Protein AF-A0A7S1LE54-F1 (afdb_monomer)

Radius of gyration: 18.03 Å; Cα contacts (8 Å, |Δi|>4): 145; chains: 1; bounding box: 45×32×50 Å

Structure (mmCIF, N/CA/C/O backbone):
data_AF-A0A7S1LE54-F1
#
_entry.id   AF-A0A7S1LE54-F1
#
loop_
_atom_site.group_PDB
_atom_site.id
_atom_site.type_symbol
_atom_site.label_atom_id
_atom_site.label_alt_id
_atom_site.label_comp_id
_atom_site.label_asym_id
_atom_site.label_entity_id
_atom_site.label_seq_id
_atom_site.pdbx_PDB_ins_code
_atom_site.Cartn_x
_atom_site.Cartn_y
_atom_site.Cartn_z
_atom_site.occupancy
_atom_site.B_iso_or_equiv
_atom_site.auth_seq_id
_atom_site.auth_comp_id
_atom_site.auth_asym_id
_atom_site.auth_atom_id
_atom_site.pdbx_PDB_model_num
ATOM 1 N N . GLY A 1 1 ? -14.573 -11.508 1.508 1.00 76.50 1 GLY A N 1
ATOM 2 C CA . GLY A 1 1 ? -14.600 -11.768 0.053 1.00 76.50 1 GLY A CA 1
ATOM 3 C C . GLY A 1 1 ? -13.216 -12.213 -0.343 1.00 76.50 1 GLY A C 1
ATOM 4 O O . GLY A 1 1 ? -12.291 -11.769 0.327 1.00 76.50 1 GLY A O 1
ATOM 5 N N . MET A 1 2 ? -13.084 -13.073 -1.357 1.00 86.69 2 MET A N 1
ATOM 6 C CA . MET A 1 2 ? -11.791 -13.666 -1.729 1.00 86.69 2 MET A CA 1
ATOM 7 C C . MET A 1 2 ? -10.710 -12.597 -1.917 1.00 86.69 2 MET A C 1
ATOM 9 O O . MET A 1 2 ? -10.981 -11.525 -2.466 1.00 86.69 2 MET A O 1
ATOM 13 N N . CYS A 1 3 ? -9.507 -12.901 -1.443 1.00 93.94 3 CYS A N 1
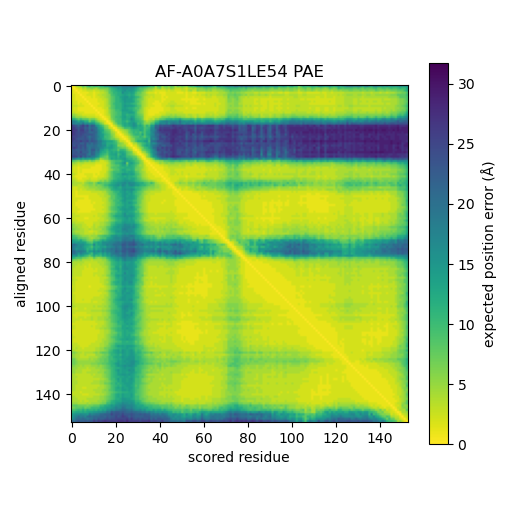ATOM 14 C CA . CYS A 1 3 ? -8.336 -12.043 -1.546 1.00 93.94 3 CYS A CA 1
ATOM 15 C C . CYS A 1 3 ? -7.115 -12.861 -1.974 1.00 93.94 3 CYS A C 1
ATOM 17 O O . CYS A 1 3 ? -7.066 -14.070 -1.775 1.00 93.94 3 CYS A O 1
ATOM 19 N N . HIS A 1 4 ? -6.123 -12.181 -2.533 1.00 95.94 4 HIS A N 1
ATOM 20 C CA . HIS A 1 4 ? -4.801 -12.718 -2.820 1.00 95.94 4 HIS A CA 1
ATOM 21 C C . HIS A 1 4 ? -4.028 -13.047 -1.543 1.00 95.94 4 HIS A C 1
ATOM 23 O O . HIS A 1 4 ? -3.194 -13.948 -1.524 1.00 95.94 4 HIS A O 1
ATOM 29 N N . GLY A 1 5 ? -4.241 -12.244 -0.498 1.00 92.31 5 GLY A N 1
ATOM 30 C CA . GLY A 1 5 ? -3.586 -12.404 0.790 1.00 92.31 5 GLY A CA 1
ATOM 31 C C . GLY A 1 5 ? -2.133 -11.941 0.814 1.00 92.31 5 GLY A C 1
ATOM 32 O O . GLY A 1 5 ? -1.573 -11.880 1.902 1.00 92.31 5 GLY A O 1
ATOM 33 N N . ASP A 1 6 ? -1.544 -11.526 -0.316 1.00 93.19 6 ASP A N 1
ATOM 34 C CA . ASP A 1 6 ? -0.239 -10.843 -0.410 1.00 93.19 6 ASP A CA 1
ATOM 35 C C . ASP A 1 6 ? -0.091 -9.949 -1.650 1.00 93.19 6 ASP A C 1
ATOM 37 O O . ASP A 1 6 ? 0.900 -10.007 -2.370 1.00 93.19 6 ASP A O 1
ATOM 41 N N . LEU A 1 7 ? -1.098 -9.117 -1.933 1.00 95.12 7 LEU A N 1
ATOM 42 C CA . LEU A 1 7 ? -1.095 -8.293 -3.144 1.00 95.12 7 LEU A CA 1
ATOM 43 C C . LEU A 1 7 ? -0.151 -7.077 -3.044 1.00 95.12 7 LEU A C 1
ATOM 45 O O . LEU A 1 7 ? -0.586 -5.961 -2.759 1.00 95.12 7 LEU A O 1
ATOM 49 N N . THR A 1 8 ? 1.135 -7.290 -3.301 1.00 94.12 8 THR A N 1
ATOM 50 C CA . THR A 1 8 ? 2.155 -6.251 -3.527 1.00 94.12 8 THR A CA 1
ATOM 51 C C . THR A 1 8 ? 2.479 -6.140 -5.019 1.00 94.12 8 THR A C 1
ATOM 53 O O . THR A 1 8 ? 2.190 -7.048 -5.797 1.00 94.12 8 THR A O 1
ATOM 56 N N . LEU A 1 9 ? 3.124 -5.051 -5.449 1.00 92.62 9 LEU A N 1
ATOM 57 C CA . LEU A 1 9 ? 3.546 -4.898 -6.848 1.00 92.62 9 LEU A CA 1
ATOM 58 C C . LEU A 1 9 ? 4.589 -5.939 -7.280 1.00 92.62 9 LEU A C 1
ATOM 60 O O . LEU A 1 9 ? 4.674 -6.238 -8.468 1.00 92.62 9 LEU A O 1
ATOM 64 N N . SER A 1 10 ? 5.352 -6.520 -6.347 1.00 90.94 10 SER A N 1
ATOM 65 C CA . SER A 1 10 ? 6.276 -7.622 -6.653 1.00 90.94 10 SER A CA 1
ATOM 66 C C . SER A 1 10 ? 5.559 -8.917 -7.046 1.00 90.94 10 SER A C 1
ATOM 68 O O . SER A 1 10 ? 6.147 -9.741 -7.740 1.00 90.94 10 SER A O 1
ATOM 70 N N . ASN A 1 11 ? 4.293 -9.068 -6.647 1.00 94.25 11 ASN A N 1
ATOM 71 C CA . ASN A 1 11 ? 3.458 -10.240 -6.919 1.00 94.25 11 ASN A CA 1
ATOM 72 C C . ASN A 1 11 ? 2.528 -10.025 -8.131 1.00 94.25 11 ASN A C 1
ATOM 74 O O . ASN A 1 11 ? 1.618 -10.814 -8.391 1.00 94.25 11 ASN A O 1
ATOM 78 N N . VAL A 1 12 ? 2.773 -8.958 -8.903 1.00 92.88 12 VAL A N 1
ATOM 79 C CA . VAL A 1 12 ? 2.041 -8.614 -10.124 1.00 92.88 12 VAL A CA 1
ATOM 80 C C . VAL A 1 12 ? 2.978 -8.690 -11.326 1.00 92.88 12 VAL A C 1
ATOM 82 O O . VAL A 1 12 ? 3.903 -7.894 -11.476 1.00 92.88 12 VAL A O 1
ATOM 85 N N . LEU A 1 13 ? 2.702 -9.619 -12.237 1.00 90.56 13 LEU A N 1
ATOM 86 C CA . LEU A 1 13 ? 3.406 -9.748 -13.507 1.00 90.56 13 LEU A CA 1
ATOM 87 C C . LEU A 1 13 ? 2.593 -9.120 -14.636 1.00 90.56 13 LEU A C 1
ATOM 89 O O . LEU A 1 13 ? 1.387 -9.334 -14.761 1.00 90.56 13 LEU A O 1
ATOM 93 N N . ILE A 1 14 ? 3.279 -8.383 -15.506 1.00 88.06 14 ILE A N 1
ATOM 94 C CA . ILE A 1 14 ? 2.689 -7.823 -16.718 1.00 88.06 14 ILE A CA 1
ATOM 95 C C . ILE A 1 14 ? 3.159 -8.636 -17.919 1.00 88.06 14 ILE A C 1
ATOM 97 O O . ILE A 1 14 ? 4.316 -8.549 -18.329 1.00 88.06 14 ILE A O 1
ATOM 101 N N . GLN A 1 15 ? 2.248 -9.395 -18.521 1.00 82.56 15 GLN A N 1
ATOM 102 C CA . GLN A 1 15 ? 2.500 -10.103 -19.767 1.00 82.56 15 GLN A CA 1
ATOM 103 C C . GLN A 1 15 ? 1.949 -9.287 -20.934 1.00 82.56 15 GLN A C 1
ATOM 105 O O . GLN A 1 15 ? 0.738 -9.176 -21.111 1.00 82.56 15 GLN A O 1
ATOM 110 N N . ARG A 1 16 ? 2.833 -8.747 -21.772 1.00 73.88 16 ARG A N 1
ATOM 111 C CA . ARG A 1 16 ? 2.417 -8.120 -23.030 1.00 73.88 16 ARG A CA 1
ATOM 112 C C . ARG A 1 16 ? 2.129 -9.198 -24.072 1.00 73.88 16 ARG A C 1
ATOM 114 O O . ARG A 1 16 ? 2.892 -10.157 -24.197 1.00 73.88 16 ARG A O 1
ATOM 121 N N . GLY A 1 17 ? 1.008 -9.070 -24.777 1.00 65.81 17 GLY A N 1
ATOM 122 C CA . GLY A 1 17 ? 0.717 -9.918 -25.931 1.00 65.81 17 GLY A CA 1
ATOM 123 C C . GLY A 1 17 ? 1.721 -9.649 -27.060 1.00 65.81 17 GLY A C 1
ATOM 124 O O . GLY A 1 17 ? 2.305 -8.563 -27.106 1.00 65.81 17 GLY A O 1
ATOM 125 N N . PRO A 1 18 ? 1.949 -10.602 -27.982 1.00 60.41 18 PRO A N 1
ATOM 126 C CA . PRO A 1 18 ? 2.661 -10.280 -29.208 1.00 60.41 18 PRO A CA 1
ATOM 127 C C . PRO A 1 18 ? 1.882 -9.181 -29.934 1.00 60.41 18 PRO A C 1
ATOM 129 O O . PRO A 1 18 ? 0.671 -9.310 -30.127 1.00 60.41 18 PRO A O 1
ATOM 132 N N . SER A 1 19 ? 2.568 -8.102 -30.316 1.00 53.41 19 SER A N 1
ATOM 133 C CA . SER A 1 19 ? 2.010 -7.029 -31.138 1.00 53.41 19 SER A CA 1
ATOM 134 C C . SER A 1 19 ? 1.436 -7.640 -32.425 1.00 53.41 19 SER A C 1
ATOM 136 O O . SER A 1 19 ? 2.180 -7.923 -33.359 1.00 53.41 19 SER A O 1
ATOM 138 N N . GLY A 1 20 ? 0.127 -7.915 -32.449 1.00 52.72 20 GLY A N 1
ATOM 139 C CA . GLY A 1 20 ? -0.580 -8.490 -33.599 1.00 52.72 20 GLY A CA 1
ATOM 140 C C . GLY A 1 20 ? -0.996 -9.969 -33.527 1.00 52.72 20 GLY A C 1
ATOM 141 O O . GLY A 1 20 ? -1.383 -10.503 -34.562 1.00 52.72 20 GLY A O 1
ATOM 142 N N . GLY A 1 21 ? -0.969 -10.653 -32.373 1.00 53.84 21 GLY A N 1
ATOM 143 C CA . GLY A 1 21 ? -1.368 -12.071 -32.306 1.00 53.84 21 GLY A CA 1
ATOM 144 C C . GLY A 1 21 ? -2.207 -12.454 -31.089 1.00 53.84 21 GLY A C 1
ATOM 145 O O . GLY A 1 21 ? -1.823 -12.187 -29.952 1.00 53.84 21 GLY A O 1
ATOM 146 N N . ARG A 1 22 ? -3.332 -13.149 -31.318 1.00 53.09 22 ARG A N 1
ATOM 147 C CA . ARG A 1 22 ? -4.117 -13.792 -30.252 1.00 53.09 22 ARG A CA 1
ATOM 148 C C . ARG A 1 22 ? -3.262 -14.899 -29.608 1.00 53.09 22 ARG A C 1
ATOM 150 O O . ARG A 1 22 ? -2.797 -15.782 -30.329 1.00 53.09 22 ARG A O 1
ATOM 157 N N . PRO A 1 23 ? -3.040 -14.889 -28.285 1.00 51.22 23 PRO A N 1
ATOM 158 C CA . PRO A 1 23 ? -2.309 -15.962 -27.622 1.00 51.22 23 PRO A CA 1
ATOM 159 C C . PRO A 1 23 ? -3.099 -17.285 -27.708 1.00 51.22 23 PRO A C 1
ATOM 161 O O . PRO A 1 23 ? -4.325 -17.264 -27.566 1.00 51.22 23 PRO A O 1
ATOM 164 N N . PRO A 1 24 ? -2.437 -18.435 -27.935 1.00 50.72 24 PRO A N 1
ATOM 165 C CA . PRO A 1 24 ? -3.116 -19.727 -28.008 1.00 50.72 24 PRO A CA 1
ATOM 166 C C . PRO A 1 24 ? -3.745 -20.092 -26.652 1.00 50.72 24 PRO A C 1
ATOM 168 O O . PRO A 1 24 ? -3.097 -19.957 -25.616 1.00 50.72 24 PRO A O 1
ATOM 171 N N . GLY A 1 25 ? -5.010 -20.538 -26.671 1.00 59.03 25 GLY A N 1
ATOM 172 C CA . GLY A 1 25 ? -5.750 -21.005 -25.485 1.00 59.03 25 GLY A CA 1
ATOM 173 C C . GLY A 1 25 ? -6.973 -20.179 -25.051 1.00 59.03 25 GLY A C 1
ATOM 174 O O . GLY A 1 25 ? -7.515 -20.460 -23.989 1.00 59.03 25 GLY A O 1
ATOM 175 N N . PHE A 1 26 ? -7.425 -19.184 -25.829 1.00 54.69 26 PHE A N 1
ATOM 176 C CA . PHE A 1 26 ? -8.535 -18.293 -25.436 1.00 54.69 26 PHE A CA 1
ATOM 177 C C . PHE A 1 26 ? -9.850 -18.535 -26.193 1.00 54.69 26 PHE A C 1
ATOM 179 O O . PHE A 1 26 ? -9.848 -18.776 -27.403 1.00 54.69 26 PHE A O 1
ATOM 186 N N . LEU A 1 27 ? -10.966 -18.403 -25.459 1.00 53.84 27 LEU A N 1
ATOM 187 C CA . LEU A 1 27 ? -12.346 -18.422 -25.959 1.00 53.84 27 LEU A CA 1
ATOM 188 C C . LEU A 1 27 ? -12.639 -17.216 -26.878 1.00 53.84 27 LEU A C 1
ATOM 190 O O . LEU A 1 27 ? -12.024 -16.162 -26.693 1.00 53.84 27 LEU A O 1
ATOM 194 N N . PRO A 1 28 ? -13.571 -17.347 -27.847 1.00 52.72 28 PRO A N 1
ATOM 195 C CA . PRO A 1 28 ? -13.839 -16.377 -28.914 1.00 52.72 28 PRO A CA 1
ATOM 196 C C . PRO A 1 28 ? -14.096 -14.923 -28.489 1.00 52.72 28 PRO A C 1
ATOM 198 O O . PRO A 1 28 ? -13.683 -14.043 -29.243 1.00 52.72 28 PRO A O 1
ATOM 201 N N . ASP A 1 29 ? -14.660 -14.675 -27.303 1.00 53.59 29 ASP A N 1
ATOM 202 C CA . ASP A 1 29 ? -15.348 -13.408 -26.994 1.00 53.59 29 ASP A CA 1
ATOM 203 C C . ASP A 1 29 ? -14.569 -12.404 -26.122 1.00 53.59 29 ASP A C 1
ATOM 205 O O . ASP A 1 29 ? -15.048 -11.295 -25.886 1.00 53.59 29 ASP A O 1
ATOM 209 N N . GLU A 1 30 ? -13.355 -12.728 -25.670 1.00 55.59 30 GLU A N 1
ATOM 210 C CA . GLU A 1 30 ? -12.503 -11.765 -24.957 1.00 55.59 30 GLU A CA 1
ATOM 211 C C . GLU A 1 30 ? -11.547 -11.073 -25.938 1.00 55.59 30 GLU A C 1
ATOM 213 O O . GLU A 1 30 ? -10.652 -11.699 -26.517 1.00 55.59 30 GLU A O 1
ATOM 218 N N . ALA A 1 31 ? -11.750 -9.769 -26.157 1.00 48.66 31 ALA A N 1
ATOM 219 C CA . ALA A 1 31 ? -10.848 -8.947 -26.958 1.00 48.66 31 ALA A CA 1
ATOM 220 C C . ALA A 1 31 ? -9.419 -9.031 -26.384 1.00 48.66 31 ALA A C 1
ATOM 222 O O . ALA A 1 31 ? -9.252 -8.930 -25.165 1.00 48.66 31 ALA A O 1
ATOM 223 N N . PRO A 1 32 ? -8.372 -9.208 -27.212 1.00 52.09 32 PRO A N 1
ATOM 224 C CA . PRO A 1 32 ? -7.016 -9.284 -26.700 1.00 52.09 32 PRO A CA 1
ATOM 225 C C . PRO A 1 32 ? -6.618 -7.904 -26.174 1.00 52.09 32 PRO A C 1
ATOM 227 O O . PRO A 1 32 ? -6.341 -6.992 -26.950 1.00 52.09 32 PRO A O 1
ATOM 230 N N . ALA A 1 33 ? -6.573 -7.755 -24.852 1.00 58.69 33 ALA A N 1
ATOM 231 C CA . ALA A 1 33 ? -5.773 -6.703 -24.258 1.00 58.69 33 ALA A CA 1
ATOM 232 C C . ALA A 1 33 ? -4.312 -6.988 -24.640 1.00 58.69 33 ALA A C 1
ATOM 234 O O . ALA A 1 33 ? -3.787 -8.081 -24.414 1.00 58.69 33 ALA A O 1
ATOM 235 N N . ASP A 1 34 ? -3.659 -6.001 -25.238 1.00 68.00 34 ASP A N 1
ATOM 236 C CA . ASP A 1 34 ? -2.219 -5.956 -25.503 1.00 68.00 34 ASP A CA 1
ATOM 237 C C . ASP A 1 34 ? -1.373 -6.166 -24.230 1.00 68.00 34 ASP A C 1
ATOM 239 O O . ASP A 1 34 ? -0.179 -6.470 -24.301 1.00 68.00 34 ASP A O 1
ATOM 243 N N . MET A 1 35 ? -2.008 -6.074 -23.061 1.00 72.12 35 MET A N 1
ATOM 244 C CA . MET A 1 35 ? -1.434 -6.251 -21.741 1.00 72.12 35 MET A CA 1
ATOM 245 C C . MET A 1 35 ? -2.323 -7.140 -20.859 1.00 72.12 35 MET A C 1
ATOM 247 O O . MET A 1 35 ? -3.497 -6.855 -20.638 1.00 72.12 35 MET A O 1
ATOM 251 N N . ARG A 1 36 ? -1.738 -8.202 -20.300 1.00 81.94 36 ARG A N 1
ATOM 252 C CA . ARG A 1 36 ? -2.353 -9.076 -19.295 1.00 81.94 36 ARG A CA 1
ATOM 253 C C . ARG A 1 36 ? -1.673 -8.893 -17.947 1.00 81.94 36 ARG A C 1
ATOM 255 O O . ARG A 1 36 ? -0.448 -8.808 -17.875 1.00 81.94 36 ARG A O 1
ATOM 262 N N . ILE A 1 37 ? -2.479 -8.866 -16.893 1.00 88.31 37 ILE A N 1
ATOM 263 C CA . ILE A 1 3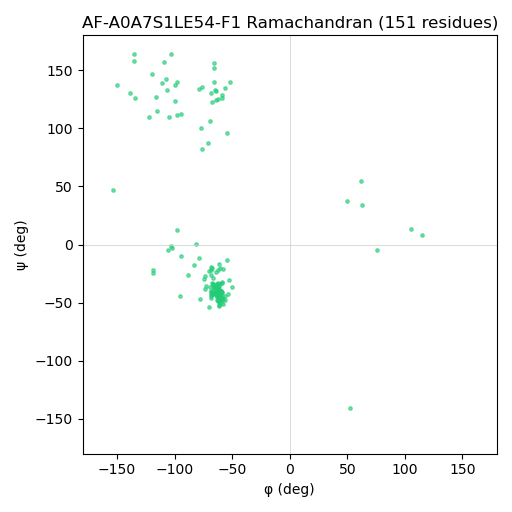7 ? -2.019 -8.850 -15.506 1.00 88.31 37 ILE A CA 1
ATOM 264 C C . ILE A 1 37 ? -2.121 -10.279 -14.975 1.00 88.31 37 ILE A C 1
ATOM 266 O O . ILE A 1 37 ? -3.194 -10.875 -15.018 1.00 88.31 37 ILE A O 1
ATOM 270 N N . VAL A 1 38 ? -1.010 -10.825 -14.493 1.00 91.81 38 VAL A N 1
ATOM 271 C CA . VAL A 1 38 ? -0.935 -12.150 -13.874 1.00 91.81 38 VAL A CA 1
ATOM 272 C C . VAL A 1 38 ? -0.529 -11.964 -12.418 1.00 91.81 38 VAL A C 1
ATOM 274 O O . VAL A 1 38 ? 0.464 -11.301 -12.136 1.00 91.81 38 VAL A O 1
ATOM 277 N N . LEU A 1 3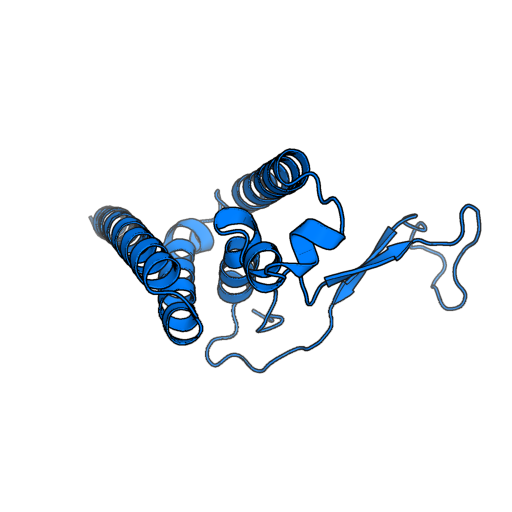9 ? -1.310 -12.532 -11.503 1.00 94.31 39 LEU A N 1
ATOM 278 C CA . LEU A 1 39 ? -1.031 -12.510 -10.068 1.00 94.31 39 LEU A CA 1
ATOM 279 C C . LEU A 1 39 ? -0.364 -13.825 -9.663 1.00 94.31 39 LEU A C 1
ATOM 281 O O . LEU A 1 39 ? -0.743 -14.884 -10.170 1.00 94.31 39 LEU A O 1
ATOM 285 N N . ILE A 1 40 ? 0.625 -13.757 -8.778 1.00 95.31 40 ILE A N 1
ATOM 286 C CA . ILE A 1 40 ? 1.411 -14.908 -8.316 1.00 95.31 40 ILE A CA 1
ATOM 287 C C . ILE A 1 40 ? 1.579 -14.866 -6.796 1.00 95.31 40 ILE A C 1
ATOM 289 O O . ILE A 1 40 ? 1.423 -13.815 -6.199 1.00 95.31 40 ILE A O 1
ATOM 293 N N . ASP A 1 41 ? 1.966 -15.987 -6.185 1.00 94.38 41 ASP A N 1
ATOM 294 C CA . ASP A 1 41 ? 2.270 -16.069 -4.743 1.00 94.38 41 ASP A CA 1
ATOM 295 C C . ASP A 1 41 ? 1.072 -15.732 -3.829 1.00 94.38 41 ASP A C 1
ATOM 297 O O . ASP A 1 41 ? 1.104 -14.848 -2.973 1.00 94.38 41 ASP A O 1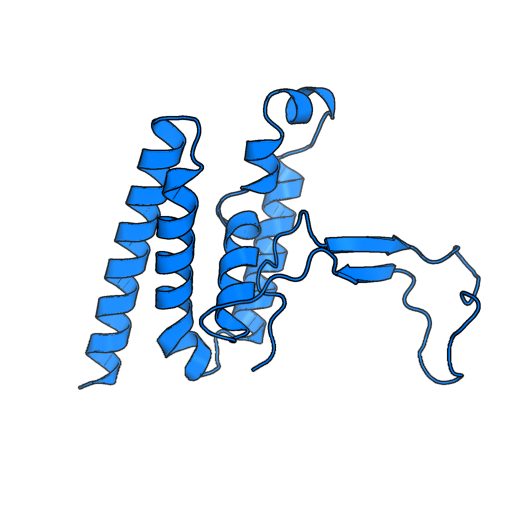
ATOM 301 N N . PHE A 1 42 ? -0.040 -16.440 -4.048 1.00 94.75 42 PHE A N 1
ATOM 302 C CA . PHE A 1 42 ? -1.230 -16.342 -3.202 1.00 94.75 42 PHE A CA 1
ATOM 303 C C . PHE A 1 42 ? -0.941 -16.922 -1.817 1.00 94.75 42 PHE A C 1
ATOM 305 O O . PHE A 1 42 ? -0.466 -18.053 -1.710 1.00 94.75 42 PHE A O 1
ATOM 312 N N . LEU A 1 43 ? -1.282 -16.171 -0.769 1.00 92.44 43 LEU A N 1
ATOM 313 C CA . LEU A 1 43 ? -1.099 -16.586 0.620 1.00 92.44 43 LEU A CA 1
ATOM 314 C C . LEU A 1 43 ? -2.438 -16.628 1.352 1.00 92.44 43 LEU A C 1
ATOM 316 O O . LEU A 1 43 ? -3.313 -15.791 1.128 1.00 92.44 43 LEU A O 1
ATOM 320 N N . ASP A 1 44 ? -2.562 -17.557 2.295 1.00 88.81 44 ASP A N 1
ATOM 321 C CA . ASP A 1 44 ? -3.723 -17.614 3.175 1.00 88.81 44 ASP A CA 1
ATOM 322 C C . ASP A 1 44 ? -3.785 -16.359 4.059 1.00 88.81 44 ASP A C 1
ATOM 324 O O . ASP A 1 44 ? -2.803 -15.959 4.695 1.00 88.81 44 ASP A O 1
ATOM 328 N N . SER A 1 45 ? -4.963 -15.737 4.129 1.00 83.38 45 SER A N 1
ATOM 329 C CA . SER A 1 45 ? -5.219 -14.611 5.028 1.00 83.38 45 SER A CA 1
ATOM 330 C C . SER A 1 45 ? -6.105 -15.050 6.187 1.00 83.38 45 SER A C 1
ATOM 332 O O . SER A 1 45 ? -7.162 -15.640 5.985 1.00 83.38 45 SER A O 1
ATOM 334 N N . PHE A 1 46 ? -5.723 -14.680 7.413 1.00 83.38 46 PHE A N 1
ATOM 335 C CA . PHE A 1 46 ? -6.551 -14.914 8.603 1.00 83.38 46 PHE A CA 1
ATOM 336 C C . PHE A 1 46 ? -7.930 -14.239 8.496 1.00 83.38 46 PHE A C 1
ATOM 338 O O . PHE A 1 46 ? -8.925 -14.753 9.001 1.00 83.38 46 PHE A O 1
ATOM 345 N N . VAL A 1 47 ? -7.991 -13.085 7.822 1.00 87.88 47 VAL A N 1
ATOM 346 C CA . VAL A 1 47 ? -9.244 -12.411 7.461 1.00 87.88 47 VAL A CA 1
ATOM 347 C C . VAL A 1 47 ? -9.282 -12.242 5.949 1.00 87.88 47 VAL A C 1
ATOM 349 O O . VAL A 1 47 ? -8.542 -11.428 5.391 1.00 87.88 47 VAL A O 1
ATOM 352 N N . GLU A 1 48 ? -10.163 -12.981 5.280 1.00 91.50 48 GLU A N 1
ATOM 353 C CA . GLU A 1 48 ? -10.334 -12.883 3.831 1.00 91.50 48 GLU A CA 1
ATOM 354 C C . GLU A 1 48 ? -11.143 -11.645 3.435 1.00 91.50 48 GLU A C 1
ATOM 356 O O . GLU A 1 48 ? -12.382 -11.593 3.504 1.00 91.50 48 GLU A O 1
ATOM 361 N N . THR A 1 49 ? -10.428 -10.612 3.001 1.00 93.62 49 THR A N 1
ATOM 362 C CA . THR A 1 49 ? -11.042 -9.361 2.576 1.00 93.62 49 THR A CA 1
ATOM 363 C C . THR A 1 49 ? -10.214 -8.653 1.510 1.00 93.62 49 THR A C 1
ATOM 365 O O . THR A 1 49 ? -9.000 -8.519 1.671 1.00 93.62 49 THR A O 1
ATOM 368 N N . PRO A 1 50 ? -10.853 -8.097 0.462 1.00 94.38 50 PRO A N 1
ATOM 369 C CA . PRO A 1 50 ? -10.152 -7.276 -0.524 1.00 94.38 50 PRO A CA 1
ATOM 370 C C . PRO A 1 50 ? -9.512 -6.031 0.106 1.00 94.38 50 PRO A C 1
ATOM 372 O O . PRO A 1 50 ? -8.576 -5.475 -0.451 1.00 94.38 50 PRO A O 1
ATOM 375 N N . LEU A 1 51 ? -9.965 -5.600 1.290 1.00 95.94 51 LEU A N 1
ATOM 376 C CA . LEU A 1 51 ? -9.343 -4.497 2.027 1.00 95.94 51 LEU A CA 1
ATOM 377 C C . LEU A 1 51 ? -7.901 -4.795 2.441 1.00 95.94 51 LEU A C 1
ATOM 379 O O . LEU A 1 51 ? -7.087 -3.876 2.477 1.00 95.94 51 LEU A O 1
ATOM 383 N N . ALA A 1 52 ? -7.586 -6.057 2.742 1.00 95.00 52 ALA A N 1
ATOM 384 C CA . ALA A 1 52 ? -6.231 -6.467 3.083 1.00 95.00 52 ALA A CA 1
ATOM 385 C C . ALA A 1 52 ? -5.320 -6.352 1.854 1.00 95.00 52 ALA A C 1
ATOM 387 O O . ALA A 1 52 ? -4.247 -5.763 1.948 1.00 95.00 52 ALA A O 1
ATOM 388 N N . ASP A 1 53 ? -5.787 -6.809 0.691 1.00 96.19 53 ASP A N 1
ATOM 389 C CA . ASP A 1 53 ? -5.067 -6.658 -0.577 1.00 96.19 53 ASP A CA 1
ATOM 390 C C . ASP A 1 53 ? -4.895 -5.191 -0.970 1.00 96.19 53 ASP A C 1
ATOM 392 O O . ASP A 1 53 ? -3.808 -4.779 -1.356 1.00 96.19 53 ASP A O 1
ATOM 396 N N . MET A 1 54 ? -5.937 -4.368 -0.821 1.00 97.00 54 MET A N 1
ATOM 397 C CA . MET A 1 54 ? -5.846 -2.927 -1.073 1.00 97.00 54 MET A CA 1
ATOM 398 C C . MET A 1 54 ? -4.822 -2.262 -0.147 1.00 97.00 54 MET A C 1
ATOM 400 O O . MET A 1 54 ? -4.032 -1.436 -0.596 1.00 97.00 54 MET A O 1
ATOM 404 N N . ALA A 1 55 ? -4.804 -2.631 1.137 1.00 96.19 55 ALA A N 1
ATOM 405 C CA . ALA A 1 55 ? -3.835 -2.122 2.103 1.00 96.19 55 ALA A CA 1
ATOM 406 C C . ALA A 1 55 ? -2.396 -2.554 1.776 1.00 96.19 55 ALA A C 1
ATOM 408 O O . ALA A 1 55 ? -1.468 -1.760 1.956 1.00 96.19 55 ALA A O 1
ATOM 409 N N . LYS A 1 56 ? -2.209 -3.786 1.287 1.00 95.12 56 LYS A N 1
ATOM 410 C CA . LYS A 1 56 ? -0.916 -4.289 0.808 1.00 95.12 56 LYS A CA 1
ATOM 411 C C . LYS A 1 56 ? -0.473 -3.599 -0.474 1.00 95.12 56 LYS A C 1
ATOM 413 O O . LYS A 1 56 ? 0.667 -3.163 -0.544 1.00 95.12 56 LYS A O 1
ATOM 418 N N . LEU A 1 57 ? -1.376 -3.359 -1.417 1.00 96.44 57 LEU A N 1
ATOM 419 C CA . LEU A 1 57 ? -1.056 -2.609 -2.625 1.00 96.44 57 LEU A CA 1
ATOM 420 C C . LEU A 1 57 ? -0.652 -1.165 -2.283 1.00 96.44 57 LEU A C 1
ATOM 422 O O . LEU A 1 57 ? 0.350 -0.657 -2.782 1.00 96.44 57 LEU A O 1
ATOM 426 N N . CYS A 1 58 ? -1.373 -0.512 -1.365 1.00 96.31 58 CYS A N 1
ATOM 427 C CA . CYS A 1 58 ? -1.022 0.824 -0.880 1.00 96.31 58 CYS A CA 1
ATOM 428 C C . CYS A 1 58 ? 0.334 0.878 -0.161 1.00 96.31 58 CYS A C 1
ATOM 430 O O . CYS A 1 58 ? 0.932 1.948 -0.104 1.00 96.31 58 CYS A O 1
ATOM 432 N N . GLN A 1 59 ? 0.853 -0.239 0.351 1.00 92.62 59 GLN A N 1
ATOM 433 C CA . GLN A 1 59 ? 2.213 -0.298 0.887 1.00 92.62 59 GLN A CA 1
ATOM 434 C C . GLN A 1 59 ? 3.250 0.088 -0.178 1.00 92.62 59 GLN A C 1
ATOM 436 O O . GLN A 1 59 ? 4.184 0.837 0.106 1.00 92.62 59 GLN A O 1
ATOM 441 N N . ASP A 1 60 ? 3.067 -0.384 -1.410 1.00 92.94 60 ASP A N 1
ATOM 442 C CA . ASP A 1 60 ? 3.916 -0.006 -2.535 1.00 92.94 60 ASP A CA 1
ATOM 443 C C . ASP A 1 60 ? 3.565 1.378 -3.066 1.00 92.94 60 ASP A C 1
ATOM 445 O O . ASP A 1 60 ? 4.454 2.206 -3.246 1.00 92.94 60 ASP A O 1
ATOM 449 N N . LEU A 1 61 ? 2.274 1.650 -3.272 1.00 95.38 61 LEU A N 1
ATOM 450 C CA . LEU A 1 61 ? 1.846 2.893 -3.916 1.00 95.38 61 LEU A CA 1
ATOM 451 C C . LEU A 1 61 ? 2.128 4.143 -3.069 1.00 95.38 61 LEU A C 1
ATOM 453 O O . LEU A 1 61 ? 2.407 5.202 -3.622 1.00 95.38 61 LEU A O 1
ATOM 457 N N . VAL A 1 62 ? 2.057 4.033 -1.740 1.00 93.12 62 VAL A N 1
ATOM 458 C CA . VAL A 1 62 ? 2.258 5.167 -0.824 1.00 93.12 62 VAL A CA 1
ATOM 459 C C . VAL A 1 62 ? 3.698 5.226 -0.328 1.00 93.12 62 VAL A C 1
ATOM 461 O O . VAL A 1 62 ? 4.292 6.301 -0.299 1.00 93.12 62 VAL A O 1
ATOM 464 N N . TYR A 1 63 ? 4.278 4.086 0.056 1.00 89.00 63 TYR A N 1
ATOM 465 C CA . TYR A 1 63 ? 5.583 4.064 0.724 1.00 89.00 63 TYR A CA 1
ATOM 466 C C . TYR A 1 63 ? 6.727 3.580 -0.165 1.00 89.00 63 TYR A C 1
ATOM 468 O O . TYR A 1 63 ? 7.880 3.611 0.266 1.00 89.00 63 TYR A O 1
ATOM 476 N N . GLY A 1 64 ? 6.440 3.140 -1.394 1.00 89.44 64 GLY A N 1
ATOM 477 C CA . GLY A 1 64 ? 7.455 2.662 -2.328 1.00 89.44 64 GLY A CA 1
ATOM 478 C C . GLY A 1 64 ? 8.181 1.421 -1.826 1.00 89.44 64 GLY A C 1
ATOM 479 O O . GLY A 1 64 ? 9.380 1.292 -2.057 1.00 89.44 64 GLY A O 1
ATOM 480 N N . TRP A 1 65 ? 7.505 0.534 -1.093 1.00 87.06 65 TRP A N 1
ATOM 481 C CA . TRP A 1 65 ? 8.165 -0.557 -0.374 1.00 87.06 65 TRP A CA 1
ATOM 482 C C . TRP A 1 65 ? 9.015 -1.466 -1.273 1.00 87.06 65 TRP A C 1
ATOM 484 O O . TRP A 1 65 ? 10.165 -1.757 -0.935 1.00 87.06 65 TRP A O 1
ATOM 494 N N . THR A 1 66 ? 8.504 -1.849 -2.446 1.00 83.81 66 THR A N 1
ATOM 495 C CA . THR A 1 66 ? 9.276 -2.600 -3.449 1.00 83.81 66 THR A CA 1
ATOM 496 C C . THR A 1 66 ? 10.520 -1.825 -3.892 1.00 83.81 66 THR A C 1
ATOM 498 O O . THR A 1 66 ? 11.623 -2.366 -3.873 1.00 83.81 66 THR A O 1
ATOM 501 N N . VAL A 1 67 ? 10.381 -0.535 -4.214 1.00 85.31 67 VAL A N 1
ATOM 502 C CA . VAL A 1 67 ? 11.499 0.326 -4.640 1.00 85.31 67 VAL A CA 1
ATOM 503 C C . VAL A 1 67 ? 12.557 0.455 -3.541 1.00 85.31 67 VAL A C 1
ATOM 505 O O . VAL A 1 67 ? 13.749 0.358 -3.817 1.00 85.31 67 VAL A O 1
ATOM 508 N N . ARG A 1 68 ? 12.133 0.614 -2.284 1.00 80.38 68 ARG A N 1
ATOM 509 C CA . ARG A 1 68 ? 13.024 0.669 -1.116 1.00 80.38 68 ARG A CA 1
ATOM 510 C C . ARG A 1 68 ? 13.769 -0.645 -0.898 1.00 80.38 68 ARG A C 1
ATOM 512 O O . ARG A 1 68 ? 14.949 -0.630 -0.557 1.00 80.38 68 ARG A O 1
ATOM 519 N N . SER A 1 69 ? 13.101 -1.770 -1.144 1.00 77.06 69 SER A N 1
ATOM 520 C CA . SER A 1 69 ? 13.675 -3.111 -0.994 1.00 77.06 69 SER A CA 1
ATOM 521 C C . SER A 1 69 ? 14.729 -3.439 -2.058 1.00 77.06 69 SER A C 1
ATOM 523 O O . SER A 1 69 ? 15.603 -4.263 -1.805 1.00 77.06 69 SER A O 1
ATOM 525 N N . LEU A 1 70 ? 14.700 -2.770 -3.219 1.00 77.25 70 LEU A N 1
ATOM 526 C CA . LEU A 1 70 ? 15.734 -2.904 -4.254 1.00 77.25 70 LEU A CA 1
ATOM 527 C C . LEU A 1 70 ? 17.090 -2.306 -3.829 1.00 77.25 70 LEU A C 1
ATOM 529 O O . LEU A 1 70 ? 18.115 -2.655 -4.412 1.00 77.25 70 LEU A O 1
ATOM 533 N N . GLY A 1 71 ? 17.127 -1.423 -2.824 1.00 70.06 71 GLY A N 1
ATOM 534 C CA . GLY A 1 71 ? 18.370 -0.876 -2.270 1.00 70.06 71 GLY A CA 1
ATOM 535 C C . GLY A 1 71 ? 19.310 -0.268 -3.334 1.00 70.06 71 GLY A C 1
ATOM 536 O O . GLY A 1 71 ? 18.834 0.352 -4.289 1.00 70.06 71 GLY A O 1
ATOM 537 N N . PRO A 1 72 ? 20.644 -0.456 -3.226 1.00 64.75 72 PRO A N 1
ATOM 538 C CA . PRO A 1 72 ? 21.620 0.034 -4.211 1.00 64.75 72 PRO A CA 1
ATOM 539 C C . PRO A 1 72 ? 21.389 -0.486 -5.639 1.00 64.75 72 PRO A C 1
ATOM 541 O O . PRO A 1 72 ? 21.832 0.134 -6.609 1.00 64.75 72 PRO A O 1
ATOM 544 N N . SER A 1 73 ? 20.673 -1.604 -5.798 1.00 60.25 73 SER A N 1
ATOM 545 C CA . SER A 1 73 ? 20.333 -2.147 -7.114 1.00 60.25 73 SER A CA 1
ATOM 546 C C . SER A 1 73 ? 19.338 -1.256 -7.868 1.00 60.25 73 SER A C 1
ATOM 548 O O . SER A 1 73 ? 19.396 -1.199 -9.097 1.00 60.25 73 SER A O 1
ATOM 550 N N . ALA A 1 74 ? 18.505 -0.471 -7.174 1.00 59.50 74 ALA A N 1
ATOM 551 C CA . ALA A 1 74 ? 17.667 0.547 -7.816 1.00 59.50 74 ALA A CA 1
ATOM 552 C C . ALA A 1 74 ? 18.509 1.625 -8.523 1.00 59.50 74 ALA A C 1
ATOM 554 O O . ALA A 1 74 ? 18.167 2.060 -9.624 1.00 59.50 74 ALA A O 1
ATOM 555 N N . SER A 1 75 ? 19.645 2.008 -7.928 1.00 53.97 75 SER A N 1
ATOM 556 C CA . SER A 1 75 ? 20.595 2.964 -8.512 1.00 53.97 75 SER A CA 1
ATOM 557 C C . SER A 1 75 ? 21.312 2.386 -9.733 1.00 53.97 75 SER A C 1
ATOM 559 O O . SER A 1 75 ? 21.517 3.096 -10.713 1.00 53.97 75 SER A O 1
ATOM 561 N N . SER A 1 76 ? 21.629 1.086 -9.724 1.00 57.97 76 SER A N 1
ATOM 562 C CA . SER A 1 76 ? 22.221 0.412 -10.891 1.00 57.97 76 SER A CA 1
ATOM 563 C C . SER A 1 76 ? 21.263 0.328 -12.089 1.00 57.97 76 SER A C 1
ATOM 565 O O . SER A 1 76 ? 21.694 0.380 -13.240 1.00 57.97 76 SER A O 1
ATOM 567 N N . ALA A 1 77 ? 19.954 0.290 -11.827 1.00 65.31 77 ALA A N 1
ATOM 568 C CA . ALA A 1 77 ? 18.915 0.199 -12.846 1.00 65.31 77 ALA A CA 1
ATOM 569 C C . ALA A 1 77 ? 18.549 1.545 -13.507 1.00 65.31 77 ALA A C 1
ATOM 571 O O . ALA A 1 77 ? 17.677 1.557 -14.372 1.00 65.31 77 ALA A O 1
ATOM 572 N N . HIS A 1 78 ? 19.186 2.667 -13.128 1.00 71.38 78 HIS A N 1
ATOM 573 C CA . HIS A 1 78 ? 18.872 4.012 -13.647 1.00 71.38 78 HIS A CA 1
ATOM 574 C C . HIS A 1 78 ? 17.365 4.336 -13.597 1.00 71.38 78 HIS A C 1
ATOM 576 O O . HIS A 1 78 ? 16.808 4.953 -14.506 1.00 71.38 78 HIS A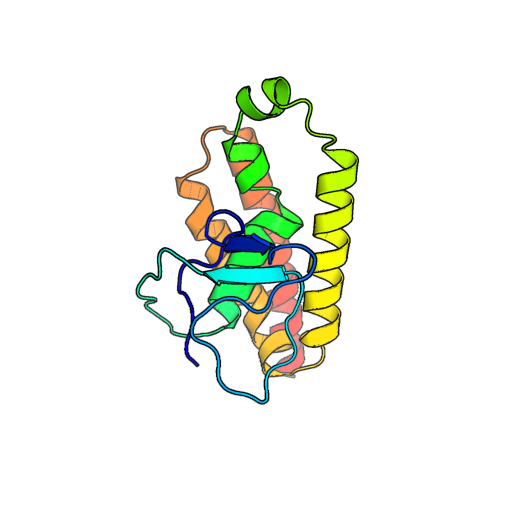 O 1
ATOM 582 N N . LEU A 1 79 ? 16.685 3.885 -12.539 1.00 80.00 79 LEU A N 1
ATOM 583 C CA . LEU A 1 79 ? 15.254 4.111 -12.379 1.00 80.00 79 LEU A CA 1
ATOM 584 C C . LEU A 1 79 ? 14.975 5.599 -12.147 1.00 80.00 79 LEU A C 1
ATOM 586 O O . LEU A 1 79 ? 15.443 6.185 -11.171 1.00 80.00 79 LEU A O 1
ATOM 590 N N . ASP A 1 80 ? 14.153 6.191 -13.015 1.00 87.12 80 ASP A N 1
ATOM 591 C CA . ASP A 1 80 ? 13.571 7.514 -12.790 1.00 87.12 80 ASP A CA 1
ATOM 592 C C . ASP A 1 80 ? 12.514 7.405 -11.681 1.00 87.12 80 ASP A C 1
ATOM 594 O O . ASP A 1 80 ? 11.327 7.162 -11.924 1.00 87.12 80 ASP A O 1
ATOM 598 N N . LEU A 1 81 ? 12.977 7.539 -10.435 1.00 86.88 81 LEU A N 1
ATOM 599 C CA . LEU A 1 81 ? 12.137 7.425 -9.246 1.00 86.88 81 LEU A CA 1
ATOM 600 C C . LEU A 1 81 ? 10.994 8.442 -9.255 1.00 86.88 81 LEU A C 1
ATOM 602 O O . LEU A 1 81 ? 9.903 8.125 -8.789 1.00 86.88 81 LEU A O 1
ATOM 606 N N . THR A 1 82 ? 11.200 9.630 -9.828 1.00 89.88 82 THR A N 1
ATOM 607 C CA . THR A 1 82 ? 10.146 10.640 -9.951 1.00 89.88 82 THR A CA 1
ATOM 608 C C . THR A 1 82 ? 8.991 10.108 -10.792 1.00 89.88 82 THR A C 1
ATOM 610 O O . THR A 1 82 ? 7.847 10.133 -10.338 1.00 89.88 82 THR A O 1
ATOM 613 N N . ARG A 1 83 ? 9.267 9.547 -11.975 1.00 91.00 83 ARG A N 1
ATOM 614 C CA . ARG A 1 83 ? 8.219 8.951 -12.826 1.00 91.00 83 ARG A CA 1
ATOM 615 C C . ARG A 1 83 ? 7.555 7.738 -12.183 1.00 91.00 83 ARG A C 1
ATOM 617 O O . ARG A 1 83 ? 6.345 7.556 -12.344 1.00 91.00 83 ARG A O 1
ATOM 624 N N . VAL A 1 84 ? 8.315 6.924 -11.450 1.00 90.75 84 VAL A N 1
ATOM 625 C CA . VAL A 1 84 ? 7.766 5.779 -10.706 1.00 90.75 84 VAL A CA 1
ATOM 626 C C . VAL A 1 84 ? 6.764 6.260 -9.656 1.00 90.75 84 VAL A C 1
ATOM 628 O O . VAL A 1 84 ? 5.615 5.822 -9.676 1.00 90.75 84 VAL A O 1
ATOM 631 N N . TYR A 1 85 ? 7.140 7.217 -8.804 1.00 91.94 85 TYR A N 1
ATOM 632 C CA . TYR A 1 85 ? 6.246 7.740 -7.768 1.00 91.94 85 TYR A CA 1
ATOM 633 C C . TYR A 1 85 ? 5.050 8.512 -8.339 1.00 91.94 85 TYR A C 1
ATOM 635 O O . TYR A 1 85 ? 3.950 8.402 -7.802 1.00 91.94 85 TYR A O 1
ATOM 643 N N . MET A 1 86 ? 5.208 9.221 -9.464 1.00 93.38 86 MET A N 1
ATOM 644 C CA . MET A 1 86 ? 4.067 9.805 -10.184 1.00 93.38 86 MET A CA 1
ATOM 645 C C . MET A 1 86 ? 3.080 8.725 -10.646 1.00 93.38 86 MET A C 1
ATOM 647 O O . MET A 1 86 ? 1.871 8.875 -10.482 1.00 93.38 86 MET A O 1
ATOM 651 N N . SER A 1 87 ? 3.590 7.615 -11.184 1.00 93.44 87 SER A N 1
ATOM 652 C CA . SER A 1 87 ? 2.762 6.485 -11.622 1.00 93.44 87 SER A CA 1
ATOM 653 C C . SER A 1 87 ? 2.057 5.810 -10.442 1.00 93.44 87 SER A C 1
ATOM 655 O O . SER A 1 87 ? 0.880 5.463 -10.541 1.00 93.44 87 SER A O 1
ATOM 657 N N . TYR A 1 88 ? 2.742 5.674 -9.303 1.00 95.50 88 TYR A N 1
ATOM 658 C CA . TYR A 1 88 ? 2.147 5.160 -8.070 1.00 95.50 88 TYR A CA 1
ATOM 659 C C . TYR A 1 88 ? 1.036 6.067 -7.543 1.00 95.50 88 TYR A C 1
ATOM 661 O O . TYR A 1 88 ? -0.030 5.565 -7.192 1.00 95.50 88 TYR A O 1
ATOM 669 N N . GLY A 1 89 ? 1.239 7.388 -7.569 1.00 96.50 89 GLY A N 1
ATOM 670 C CA . GLY A 1 89 ? 0.212 8.366 -7.210 1.00 96.50 89 GLY A CA 1
ATOM 671 C C . GLY A 1 89 ? -1.041 8.233 -8.075 1.00 96.50 89 GLY A C 1
ATOM 672 O O . GLY A 1 89 ? -2.146 8.126 -7.550 1.00 96.50 89 GLY A O 1
ATOM 673 N N . LEU A 1 90 ? -0.880 8.116 -9.398 1.00 96.50 90 LEU A N 1
ATOM 674 C CA . LEU A 1 90 ? -2.009 7.907 -10.313 1.00 96.50 90 LEU A CA 1
ATOM 675 C C . LEU A 1 90 ? -2.774 6.606 -10.023 1.00 96.50 90 LEU A C 1
ATOM 677 O O . LEU A 1 90 ? -4.008 6.593 -10.051 1.00 96.50 90 LEU A O 1
ATOM 681 N N . ALA A 1 91 ? -2.060 5.514 -9.737 1.00 95.50 91 ALA A N 1
ATOM 682 C CA . ALA A 1 91 ? -2.671 4.234 -9.386 1.00 95.50 91 ALA A CA 1
ATOM 683 C C . ALA A 1 91 ? -3.397 4.294 -8.031 1.00 95.50 91 ALA A C 1
ATOM 685 O O . ALA A 1 91 ? -4.512 3.782 -7.904 1.00 95.50 91 ALA A O 1
ATOM 686 N N . TYR A 1 92 ? -2.807 4.965 -7.040 1.00 97.25 92 TYR A N 1
ATOM 687 C CA . TYR A 1 92 ? -3.432 5.210 -5.743 1.00 97.25 92 TYR A CA 1
ATOM 688 C C . TYR A 1 92 ? -4.723 6.020 -5.898 1.00 97.25 92 TYR A C 1
ATOM 690 O O . TYR A 1 92 ? -5.775 5.611 -5.405 1.00 97.25 92 TYR A O 1
ATOM 698 N N . ASP A 1 93 ? -4.685 7.111 -6.661 1.00 97.38 93 ASP A N 1
ATOM 699 C CA . ASP A 1 93 ? -5.860 7.942 -6.921 1.00 97.38 93 ASP A CA 1
ATOM 700 C C . ASP A 1 93 ? -6.956 7.165 -7.653 1.00 97.38 93 ASP A C 1
ATOM 702 O O . ASP A 1 93 ? -8.143 7.342 -7.372 1.00 97.38 93 ASP A O 1
ATOM 706 N N . ALA A 1 94 ? -6.586 6.279 -8.583 1.00 96.94 94 ALA A N 1
ATOM 707 C CA . ALA A 1 94 ? -7.536 5.398 -9.253 1.00 96.94 94 ALA A CA 1
ATOM 708 C C . ALA A 1 94 ? -8.217 4.432 -8.272 1.00 96.94 94 ALA A C 1
ATOM 710 O O . ALA A 1 94 ? -9.442 4.287 -8.320 1.00 96.94 94 ALA A O 1
ATOM 711 N N . LEU A 1 95 ? -7.455 3.833 -7.351 1.00 96.38 95 LEU A N 1
ATOM 712 C CA . LEU A 1 95 ? -7.987 2.980 -6.289 1.00 96.38 95 LEU A CA 1
ATOM 713 C C . LEU A 1 95 ? -8.965 3.761 -5.396 1.00 96.38 95 LEU A C 1
ATOM 715 O O . LEU A 1 95 ? -10.107 3.334 -5.204 1.00 96.38 95 LEU A O 1
ATOM 719 N N . MET A 1 96 ? -8.556 4.937 -4.910 1.00 96.44 96 MET A N 1
ATOM 720 C CA . MET A 1 96 ? -9.391 5.784 -4.053 1.00 96.44 96 MET A CA 1
ATOM 721 C C . MET A 1 96 ? -10.660 6.248 -4.770 1.00 96.44 96 MET A C 1
ATOM 723 O O . MET A 1 96 ? -11.746 6.190 -4.199 1.00 96.44 96 MET A O 1
ATOM 727 N N . ARG A 1 97 ? -10.573 6.643 -6.044 1.00 97.31 97 ARG A N 1
ATOM 728 C CA . ARG A 1 97 ? -11.744 7.038 -6.842 1.00 97.31 97 ARG A CA 1
ATOM 729 C C . ARG A 1 97 ? -12.713 5.873 -7.037 1.00 97.31 97 ARG A C 1
ATOM 731 O O . ARG A 1 97 ? -13.927 6.055 -6.951 1.00 97.31 97 ARG A O 1
ATOM 738 N N . ARG A 1 98 ? -12.185 4.669 -7.279 1.00 96.81 98 ARG A N 1
ATOM 739 C CA . ARG A 1 98 ? -12.991 3.475 -7.553 1.00 96.81 98 ARG A CA 1
ATOM 740 C C . ARG A 1 98 ? -13.708 2.935 -6.322 1.00 96.81 98 ARG A C 1
ATOM 742 O O . ARG A 1 98 ? -14.819 2.431 -6.486 1.00 96.81 98 ARG A O 1
ATOM 749 N N . PHE A 1 99 ? -13.094 3.013 -5.140 1.00 96.50 99 PHE A N 1
ATOM 750 C CA . PHE A 1 99 ? -13.613 2.360 -3.932 1.00 96.50 99 PHE A CA 1
ATOM 751 C C . PHE A 1 99 ? -13.954 3.307 -2.780 1.00 96.50 99 PHE A C 1
ATOM 753 O O . PHE A 1 99 ? -14.797 2.966 -1.956 1.00 96.50 99 PHE A O 1
ATOM 760 N N . GLY A 1 100 ? -13.379 4.510 -2.741 1.00 94.19 100 GLY A N 1
ATOM 761 C CA . GLY A 1 100 ? -13.504 5.459 -1.629 1.00 94.19 100 GLY A CA 1
ATOM 762 C C . GLY A 1 100 ? -14.923 5.946 -1.338 1.00 94.19 100 GLY A C 1
ATOM 763 O O . GLY A 1 100 ? -15.195 6.447 -0.251 1.00 94.19 100 GLY A O 1
ATOM 764 N N . HIS A 1 101 ? -15.853 5.774 -2.277 1.00 94.00 101 HIS A N 1
ATOM 765 C CA . HIS A 1 101 ? -17.259 6.107 -2.071 1.00 94.00 101 HIS A CA 1
ATOM 766 C C . HIS A 1 101 ? -18.048 4.994 -1.362 1.00 94.00 101 HIS A C 1
ATOM 768 O O . HIS A 1 101 ? -19.115 5.278 -0.823 1.00 94.00 101 HIS A O 1
ATOM 774 N N . HIS A 1 102 ? -17.544 3.756 -1.327 1.00 94.75 102 HIS A N 1
ATOM 775 C CA . HIS A 1 102 ? -18.231 2.643 -0.679 1.00 94.75 102 HIS A CA 1
ATOM 776 C C . HIS A 1 102 ? -18.113 2.706 0.849 1.00 94.75 102 HIS A C 1
ATOM 778 O O . HIS A 1 102 ? -17.025 2.875 1.398 1.00 94.75 102 HIS A O 1
ATOM 784 N N . GLU A 1 103 ? -19.223 2.473 1.548 1.00 92.25 103 GLU A N 1
ATOM 785 C CA . GLU A 1 103 ? -19.279 2.557 3.015 1.00 92.25 103 GLU A CA 1
ATOM 786 C C . GLU A 1 103 ? -18.356 1.555 3.718 1.00 92.25 103 GLU A C 1
ATOM 788 O O . GLU A 1 103 ? -17.671 1.904 4.679 1.00 92.25 103 GLU A O 1
ATOM 793 N N . TRP A 1 104 ? -18.254 0.325 3.204 1.00 92.44 104 TRP A N 1
ATOM 794 C CA . TRP A 1 104 ? -17.315 -0.666 3.738 1.00 92.44 104 TRP A CA 1
ATOM 795 C C . TRP A 1 104 ? -15.857 -0.216 3.583 1.00 92.44 104 TRP A C 1
ATOM 797 O O . TRP A 1 104 ? -15.032 -0.485 4.453 1.00 92.44 104 TRP A O 1
ATOM 807 N N . PHE A 1 105 ? -15.530 0.505 2.509 1.00 94.31 105 PHE A N 1
ATOM 808 C CA . PHE A 1 105 ? -14.184 1.019 2.302 1.00 94.31 105 PHE A CA 1
ATOM 809 C C . PHE A 1 105 ? -13.892 2.131 3.305 1.00 94.31 105 PHE A C 1
ATOM 811 O O . PHE A 1 105 ? -12.948 2.015 4.082 1.00 94.31 105 PHE A O 1
ATOM 818 N N . LYS A 1 106 ? -14.750 3.157 3.367 1.00 91.44 106 LYS A N 1
ATOM 819 C CA . LYS A 1 106 ? -14.599 4.280 4.307 1.00 91.44 106 LYS A CA 1
ATOM 820 C C . LYS A 1 106 ? -14.465 3.810 5.753 1.00 91.44 106 LYS A C 1
ATOM 822 O O . LYS A 1 106 ? -13.630 4.317 6.491 1.00 91.44 106 LYS A O 1
ATOM 827 N N . ARG A 1 107 ? -15.270 2.823 6.154 1.00 90.88 107 ARG A N 1
ATOM 828 C CA . ARG A 1 107 ? -15.313 2.347 7.539 1.00 90.88 107 ARG A CA 1
ATOM 829 C C . ARG A 1 107 ? -14.095 1.515 7.937 1.00 90.88 107 ARG A C 1
ATOM 831 O O . ARG A 1 107 ? -13.650 1.597 9.083 1.00 90.88 107 ARG A O 1
ATOM 838 N N . TYR A 1 108 ? -13.587 0.683 7.029 1.00 93.50 108 TYR A N 1
ATOM 839 C CA . TYR A 1 108 ? -12.646 -0.379 7.394 1.00 93.50 108 TYR A CA 1
ATOM 840 C C . TYR A 1 108 ? -11.272 -0.263 6.732 1.00 93.50 108 TYR A C 1
ATOM 842 O O . TYR A 1 108 ? -10.304 -0.771 7.293 1.00 93.50 108 TYR A O 1
ATOM 850 N N . PHE A 1 109 ? -11.138 0.403 5.583 1.00 95.44 109 PHE A N 1
ATOM 851 C CA . PHE A 1 109 ? -9.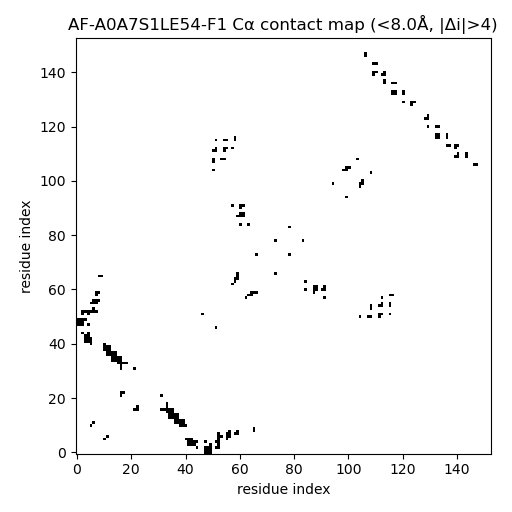870 0.448 4.849 1.00 95.44 109 PHE A CA 1
ATOM 852 C C . PHE A 1 109 ? -8.725 0.984 5.697 1.00 95.44 109 PHE A C 1
ATOM 854 O O . PHE A 1 109 ? -7.677 0.347 5.788 1.00 95.44 109 PHE A O 1
ATOM 861 N N . ARG A 1 110 ? -8.938 2.110 6.383 1.00 95.12 110 ARG A N 1
ATOM 862 C CA . ARG A 1 110 ? -7.876 2.738 7.169 1.00 95.12 110 ARG A CA 1
ATOM 863 C C . ARG A 1 110 ? -7.399 1.852 8.322 1.00 95.12 110 ARG A C 1
ATOM 865 O O . ARG A 1 110 ? -6.206 1.822 8.602 1.00 95.12 110 ARG A O 1
ATOM 872 N N . PHE A 1 111 ? -8.295 1.068 8.923 1.00 94.94 111 PHE A N 1
ATOM 873 C CA . PHE A 1 111 ? -7.923 0.057 9.914 1.00 94.94 111 PHE A CA 1
ATOM 874 C C . PHE A 1 111 ? -6.987 -1.000 9.313 1.00 94.94 111 PHE A C 1
ATOM 876 O O . PHE A 1 111 ? -5.892 -1.209 9.831 1.00 94.94 111 PHE A O 1
ATOM 883 N N . PHE A 1 112 ? -7.370 -1.615 8.188 1.00 95.69 112 PHE A N 1
ATOM 884 C CA . PHE A 1 112 ? -6.522 -2.602 7.506 1.00 95.69 112 PHE A CA 1
ATOM 885 C C . PHE A 1 112 ? -5.192 -2.001 7.039 1.00 95.69 112 PHE A C 1
ATOM 887 O O . PHE A 1 112 ? -4.158 -2.661 7.120 1.00 95.69 112 PHE A O 1
ATOM 894 N N . PHE A 1 113 ? -5.193 -0.737 6.616 1.00 95.94 113 PHE A N 1
ATOM 895 C CA . PHE A 1 113 ? -3.984 -0.032 6.212 1.00 95.94 113 PHE A CA 1
ATOM 896 C C . PHE A 1 113 ? -3.022 0.206 7.382 1.00 95.94 113 PHE A C 1
ATOM 898 O O . PHE A 1 113 ? -1.823 -0.030 7.241 1.00 95.94 113 PHE A O 1
ATOM 905 N N . VAL A 1 114 ? -3.523 0.604 8.555 1.00 96.06 114 VAL A N 1
ATOM 906 C CA . VAL A 1 114 ? -2.716 0.718 9.784 1.00 96.06 114 VAL A CA 1
ATOM 907 C C . VAL A 1 114 ? -2.161 -0.643 10.195 1.00 96.06 114 VAL A C 1
ATOM 909 O O . VAL A 1 114 ? -0.964 -0.764 10.444 1.00 96.06 114 VAL A O 1
ATOM 912 N N . VAL A 1 115 ? -3.001 -1.681 10.227 1.00 94.94 115 VAL A N 1
ATOM 913 C CA . VAL A 1 115 ? -2.569 -3.041 10.586 1.00 94.94 115 VAL A CA 1
ATOM 914 C C . VAL A 1 115 ? -1.486 -3.541 9.629 1.00 94.94 115 VAL A C 1
ATOM 916 O O . VAL A 1 115 ? -0.495 -4.114 10.084 1.00 94.94 115 VAL A O 1
ATOM 919 N N . ASN A 1 116 ? -1.613 -3.278 8.323 1.00 94.94 116 ASN A N 1
ATOM 920 C CA . ASN A 1 116 ? -0.577 -3.648 7.363 1.00 94.94 116 ASN A CA 1
ATOM 921 C C . ASN A 1 116 ? 0.742 -2.904 7.625 1.00 94.94 116 ASN A C 1
ATOM 923 O O . ASN A 1 116 ? 1.795 -3.534 7.624 1.00 94.94 116 ASN A O 1
ATOM 927 N N . GLN A 1 117 ? 0.708 -1.602 7.923 1.00 94.12 117 GLN A N 1
ATOM 928 C CA . GLN A 1 117 ? 1.921 -0.856 8.284 1.00 94.12 117 GLN A CA 1
ATOM 929 C C . GLN A 1 117 ? 2.590 -1.439 9.535 1.00 94.12 117 GLN A C 1
ATOM 931 O O . GLN A 1 117 ? 3.792 -1.695 9.526 1.00 94.12 117 GLN A O 1
ATOM 936 N N . LEU A 1 118 ? 1.814 -1.728 10.586 1.00 94.31 118 LEU A N 1
ATOM 937 C CA . LEU A 1 118 ? 2.335 -2.335 11.814 1.00 94.31 118 LEU A CA 1
ATOM 938 C C . LEU A 1 118 ? 2.952 -3.716 11.561 1.00 94.31 118 LEU A C 1
ATOM 940 O O . LEU A 1 118 ? 4.012 -4.022 12.101 1.00 94.31 118 LEU A O 1
ATOM 944 N N . ARG A 1 119 ? 2.329 -4.531 10.701 1.00 91.75 119 ARG A N 1
ATOM 945 C CA . ARG A 1 119 ? 2.885 -5.816 10.256 1.00 91.75 119 ARG A CA 1
ATOM 946 C C . ARG A 1 119 ? 4.229 -5.623 9.560 1.00 91.75 119 ARG A C 1
ATOM 948 O O . ARG A 1 119 ? 5.129 -6.435 9.757 1.00 91.75 119 ARG A O 1
ATOM 955 N N . VAL A 1 120 ? 4.359 -4.578 8.744 1.00 90.50 120 VAL A N 1
ATOM 956 C CA . VAL A 1 120 ? 5.552 -4.311 7.934 1.00 90.50 120 VAL A CA 1
ATOM 957 C C . VAL A 1 120 ? 6.731 -3.807 8.773 1.00 90.50 120 VAL A C 1
ATOM 959 O O . VAL A 1 120 ? 7.876 -4.100 8.432 1.00 90.50 120 VAL A O 1
ATOM 962 N N . LEU A 1 121 ? 6.475 -3.147 9.911 1.00 91.12 121 LEU A N 1
ATOM 963 C CA . LEU A 1 121 ? 7.515 -2.601 10.800 1.00 91.12 121 LEU A CA 1
ATOM 964 C C . LEU A 1 121 ? 8.613 -3.605 11.171 1.00 91.12 121 LEU A C 1
ATOM 966 O O . LEU A 1 121 ? 9.780 -3.227 11.277 1.00 91.12 121 LEU A O 1
ATOM 970 N N . GLN A 1 122 ? 8.261 -4.879 11.358 1.00 89.62 122 GLN A N 1
ATOM 971 C CA . GLN A 1 122 ? 9.226 -5.924 11.720 1.00 89.62 122 GLN A CA 1
ATOM 972 C C . GLN A 1 122 ? 10.229 -6.240 10.597 1.00 89.62 122 GLN A C 1
ATOM 974 O O . GLN A 1 122 ? 11.298 -6.786 10.860 1.00 89.62 122 GLN A O 1
ATOM 979 N N . TYR A 1 123 ? 9.901 -5.895 9.350 1.00 87.62 123 TYR A N 1
ATOM 980 C CA . TYR A 1 123 ? 10.752 -6.132 8.186 1.00 87.62 123 TYR A CA 1
ATOM 981 C C . TYR A 1 123 ? 11.632 -4.923 7.833 1.00 87.62 123 TYR A C 1
ATOM 983 O O . TYR A 1 123 ? 12.544 -5.069 7.016 1.00 87.62 123 TYR A O 1
ATOM 991 N N . CYS A 1 124 ? 11.409 -3.757 8.458 1.00 88.12 124 CYS A N 1
ATOM 992 C CA . CYS A 1 124 ? 12.232 -2.561 8.270 1.00 88.12 124 CYS A CA 1
ATOM 993 C C . CYS A 1 124 ? 13.698 -2.843 8.633 1.00 88.12 124 CYS A C 1
ATOM 995 O O . CYS A 1 124 ? 14.005 -3.287 9.744 1.00 88.12 124 CYS A O 1
ATOM 997 N N . LYS A 1 125 ? 14.606 -2.556 7.692 1.00 85.25 125 LYS A N 1
ATOM 998 C CA . LYS A 1 125 ? 16.050 -2.794 7.849 1.00 85.25 125 LYS A CA 1
ATOM 999 C C . LYS A 1 125 ? 16.791 -1.618 8.482 1.00 85.25 125 LYS A C 1
ATOM 1001 O O . LYS A 1 125 ? 17.812 -1.840 9.123 1.00 85.25 125 LYS A O 1
ATOM 1006 N N . SER A 1 126 ? 16.274 -0.399 8.339 1.00 87.75 126 SER A N 1
ATOM 1007 C CA . SER A 1 126 ? 16.831 0.815 8.942 1.00 87.75 126 SER A CA 1
ATOM 1008 C C . SER A 1 126 ? 15.940 1.345 10.071 1.00 87.75 126 SER A C 1
ATOM 1010 O O . SER A 1 126 ? 14.739 1.056 10.134 1.00 87.75 126 SER A O 1
ATOM 1012 N N . ALA A 1 127 ? 16.542 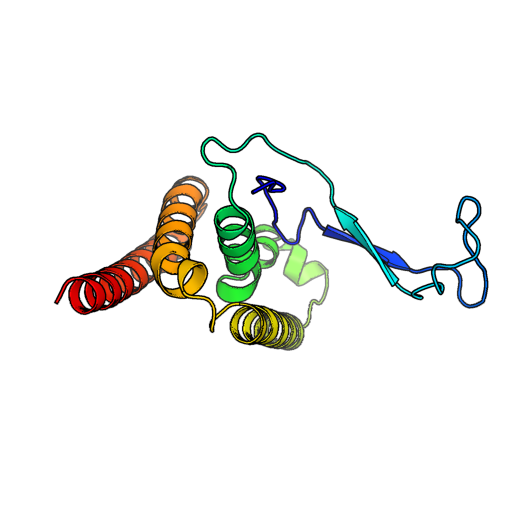2.118 10.979 1.00 89.94 127 ALA A N 1
ATOM 1013 C CA . ALA A 1 127 ? 15.806 2.854 12.004 1.00 89.94 127 ALA A CA 1
ATOM 1014 C C . ALA A 1 127 ? 14.895 3.913 11.366 1.00 89.94 127 ALA A C 1
ATOM 1016 O O . ALA A 1 127 ? 13.729 4.000 11.741 1.00 89.94 127 ALA A O 1
ATOM 1017 N N . ASP A 1 128 ? 15.391 4.611 10.344 1.00 89.06 128 ASP A N 1
ATOM 1018 C CA . ASP A 1 128 ? 14.654 5.643 9.610 1.00 89.06 128 ASP A CA 1
ATOM 1019 C C . ASP A 1 128 ? 13.363 5.097 8.983 1.00 89.06 128 ASP A C 1
ATOM 1021 O O . ASP A 1 128 ? 12.295 5.688 9.138 1.00 89.06 128 ASP A O 1
ATOM 1025 N N . ASP A 1 129 ? 13.418 3.928 8.333 1.00 88.31 129 ASP A N 1
ATOM 1026 C CA . ASP A 1 129 ? 12.234 3.306 7.725 1.00 88.31 129 ASP A CA 1
ATOM 1027 C C . ASP A 1 129 ? 11.213 2.902 8.785 1.00 88.31 129 ASP A C 1
ATOM 1029 O O . ASP A 1 129 ? 10.003 3.008 8.571 1.00 88.31 129 ASP A O 1
ATOM 1033 N N . ARG A 1 130 ? 11.698 2.431 9.937 1.00 91.94 130 ARG A N 1
ATOM 1034 C CA . ARG A 1 130 ? 10.850 2.047 11.063 1.00 91.94 130 ARG A CA 1
ATOM 1035 C C . ARG A 1 130 ? 10.173 3.265 11.680 1.00 91.94 130 ARG A C 1
ATOM 1037 O O . ARG A 1 130 ? 8.975 3.213 11.940 1.00 91.94 130 ARG A O 1
ATOM 1044 N N . GLU A 1 131 ? 10.920 4.339 11.913 1.00 94.06 131 GLU A N 1
ATOM 1045 C CA . GLU A 1 131 ? 10.395 5.581 12.475 1.00 94.06 131 GLU A CA 1
ATOM 1046 C C . GLU A 1 131 ? 9.363 6.208 11.538 1.00 94.06 131 GLU A C 1
ATOM 1048 O O . GLU A 1 131 ? 8.250 6.515 11.968 1.00 94.06 131 GLU A O 1
ATOM 1053 N N . TYR A 1 132 ? 9.689 6.308 10.249 1.00 91.56 132 TYR A N 1
ATOM 1054 C CA . TYR A 1 132 ? 8.787 6.835 9.231 1.00 91.56 132 TYR A CA 1
ATOM 1055 C C . TYR A 1 132 ? 7.477 6.041 9.158 1.00 91.56 132 TYR A C 1
ATOM 1057 O O . TYR A 1 132 ? 6.387 6.616 9.242 1.00 91.56 132 TYR A O 1
ATOM 1065 N N . LEU A 1 133 ? 7.563 4.710 9.056 1.00 92.75 133 LEU A N 1
ATOM 1066 C CA . LEU A 1 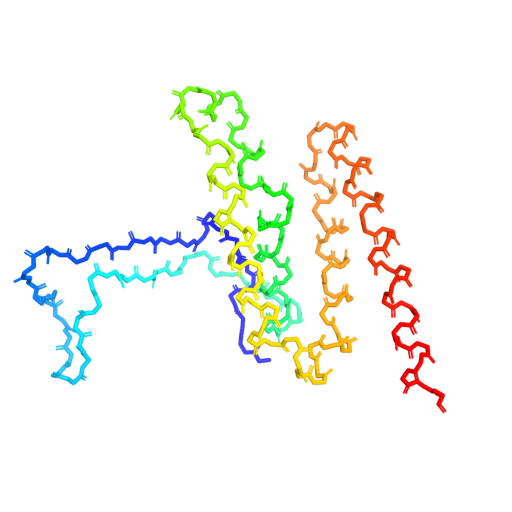133 ? 6.380 3.860 8.949 1.00 92.75 133 LEU A CA 1
ATOM 1067 C C . LEU A 1 133 ? 5.545 3.885 10.237 1.00 92.75 133 LEU A C 1
ATOM 1069 O O . LEU A 1 133 ? 4.317 3.896 10.175 1.00 92.75 133 LEU A O 1
ATOM 1073 N N . PHE A 1 134 ? 6.186 3.948 11.407 1.00 95.31 134 PHE A N 1
ATOM 1074 C CA . PHE A 1 134 ? 5.484 4.045 12.686 1.00 95.31 134 PHE A CA 1
ATOM 1075 C C . PHE A 1 134 ? 4.770 5.393 12.844 1.00 95.31 134 PHE A C 1
ATOM 1077 O O . PHE A 1 134 ? 3.615 5.437 13.277 1.00 95.31 134 PHE A O 1
ATOM 1084 N N . ALA A 1 135 ? 5.420 6.493 12.455 1.00 95.56 135 ALA A N 1
ATOM 1085 C CA . ALA A 1 135 ? 4.814 7.819 12.452 1.00 95.56 135 ALA A CA 1
ATOM 1086 C C . ALA A 1 135 ? 3.594 7.874 11.519 1.00 95.56 135 ALA A C 1
ATOM 1088 O O . ALA A 1 135 ? 2.538 8.361 11.934 1.00 95.56 135 ALA A O 1
ATOM 1089 N N . SER A 1 136 ? 3.708 7.304 10.313 1.00 94.56 136 SER A N 1
ATOM 1090 C CA . SER A 1 136 ? 2.592 7.211 9.367 1.00 94.56 136 SER A CA 1
ATOM 1091 C C . SER A 1 136 ? 1.450 6.350 9.916 1.00 94.56 136 SER A C 1
ATOM 1093 O O . SER A 1 136 ? 0.297 6.784 9.914 1.00 94.56 136 SER A O 1
ATOM 1095 N N . ALA A 1 137 ? 1.749 5.186 10.500 1.00 95.75 137 ALA A N 1
ATOM 1096 C CA . ALA A 1 137 ? 0.734 4.315 11.092 1.00 95.75 137 ALA A CA 1
ATOM 1097 C C . ALA A 1 137 ? -0.038 5.025 12.215 1.00 95.75 137 ALA A C 1
ATOM 1099 O O . ALA A 1 137 ? -1.262 4.903 12.308 1.00 95.75 137 ALA A O 1
ATOM 1100 N N . ARG A 1 138 ? 0.660 5.815 13.040 1.00 96.75 138 ARG A N 1
ATOM 1101 C CA . ARG A 1 138 ? 0.054 6.614 14.112 1.00 96.75 138 ARG A CA 1
ATOM 1102 C C . ARG A 1 138 ? -0.891 7.687 13.569 1.00 96.75 138 ARG A C 1
ATOM 1104 O O . ARG A 1 138 ? -1.983 7.855 14.109 1.00 96.75 138 ARG A O 1
ATOM 1111 N N . GLU A 1 139 ? -0.496 8.393 12.512 1.00 95.88 139 GLU A N 1
ATOM 1112 C CA . GLU A 1 139 ? -1.346 9.386 11.844 1.00 95.88 139 GLU A CA 1
ATOM 1113 C C . GLU A 1 139 ? -2.602 8.736 11.247 1.00 95.88 139 GLU A C 1
ATOM 1115 O O . GLU A 1 139 ? -3.725 9.167 11.516 1.00 95.88 139 GLU A O 1
ATOM 1120 N N . GLN A 1 140 ? -2.431 7.639 10.505 1.00 94.69 140 GLN A N 1
ATOM 1121 C CA . GLN A 1 140 ? -3.542 6.901 9.904 1.00 94.69 140 GLN A CA 1
ATOM 1122 C C . GLN A 1 140 ? -4.502 6.348 10.967 1.00 94.69 140 GLN A C 1
ATOM 1124 O O . GLN A 1 140 ? -5.721 6.405 10.801 1.00 94.69 140 GLN A O 1
ATOM 1129 N N . TYR A 1 141 ? -3.983 5.879 12.101 1.00 95.12 141 TYR A N 1
ATOM 1130 C CA . TYR A 1 141 ? -4.808 5.441 13.223 1.00 95.12 141 TYR A CA 1
ATOM 1131 C C . TYR A 1 141 ? -5.621 6.587 13.840 1.00 95.12 141 TYR A C 1
ATOM 1133 O O . TYR A 1 141 ? -6.804 6.414 14.143 1.00 95.12 141 TYR A O 1
ATOM 1141 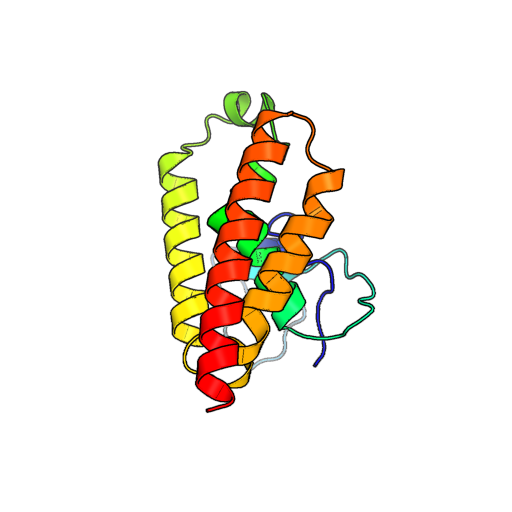N N . ALA A 1 142 ? -5.019 7.769 14.004 1.00 94.62 142 ALA A N 1
ATOM 1142 C CA . ALA A 1 142 ? -5.717 8.940 14.527 1.00 94.62 142 ALA A CA 1
ATOM 1143 C C . ALA A 1 142 ? -6.886 9.353 13.619 1.00 94.62 142 ALA A C 1
ATOM 1145 O O . ALA A 1 142 ? -7.989 9.594 14.111 1.00 94.62 142 ALA A O 1
ATOM 1146 N N . LEU A 1 143 ? -6.673 9.354 12.300 1.00 92.38 143 LEU A N 1
ATOM 1147 C CA . LEU A 1 143 ? -7.727 9.620 11.317 1.00 92.38 143 LEU A CA 1
ATOM 1148 C C . LEU A 1 143 ? -8.850 8.580 11.394 1.00 92.38 143 LEU A C 1
ATOM 1150 O O . LEU A 1 143 ? -10.023 8.946 11.451 1.00 92.38 143 LEU A O 1
ATOM 1154 N N . TRP A 1 144 ? -8.498 7.295 11.488 1.00 92.25 144 TRP A N 1
ATOM 1155 C CA . TRP A 1 144 ? -9.481 6.211 11.568 1.00 92.25 144 TRP A CA 1
ATOM 1156 C C . TRP A 1 144 ? -10.367 6.351 12.808 1.00 92.25 144 TRP A C 1
ATOM 1158 O O . TRP A 1 144 ? -11.586 6.209 12.734 1.00 92.25 144 TRP A O 1
ATOM 1168 N N . ARG A 1 145 ? -9.770 6.697 13.954 1.00 90.19 145 ARG A N 1
ATOM 1169 C CA . ARG A 1 145 ? -10.517 6.940 15.193 1.00 90.19 145 ARG A CA 1
ATOM 1170 C C . ARG A 1 145 ? -11.543 8.060 15.057 1.00 90.19 145 ARG A C 1
ATOM 1172 O O . ARG A 1 145 ? -12.640 7.934 15.596 1.00 90.19 145 ARG A O 1
ATOM 1179 N N . VAL A 1 146 ? -11.194 9.147 14.370 1.00 88.25 146 VAL A N 1
ATOM 1180 C CA . VAL A 1 146 ? -12.118 10.265 14.128 1.00 88.25 146 VAL A CA 1
ATOM 1181 C C . VAL A 1 146 ? -13.256 9.831 13.203 1.00 88.25 146 VAL A C 1
ATOM 1183 O O . VAL A 1 146 ? -14.412 10.145 13.476 1.00 88.25 146 VAL A O 1
ATOM 1186 N N . GLU A 1 147 ? -12.951 9.082 12.144 1.00 84.25 147 GLU A N 1
ATOM 1187 C CA . GLU A 1 147 ? -13.942 8.567 11.190 1.00 84.25 147 GLU A CA 1
ATOM 1188 C C . GLU A 1 147 ? -14.951 7.628 11.867 1.00 84.25 147 GLU A C 1
ATOM 1190 O O . GLU A 1 147 ? -16.160 7.810 11.722 1.00 84.25 147 GLU A O 1
ATOM 1195 N N . VAL A 1 148 ? -14.475 6.672 12.669 1.00 79.69 148 VAL A N 1
ATOM 1196 C CA . VAL A 1 148 ? -15.342 5.735 13.401 1.00 79.69 148 VAL A CA 1
ATOM 1197 C C . VAL A 1 148 ? -16.130 6.438 14.504 1.00 79.69 148 VAL A C 1
ATOM 1199 O O . VAL A 1 148 ? -17.314 6.159 14.670 1.00 79.69 148 VAL A O 1
ATOM 1202 N N . GLY A 1 149 ? -15.508 7.373 15.229 1.00 70.50 149 GLY A N 1
ATOM 1203 C CA . GLY A 1 149 ? -16.187 8.158 16.261 1.00 70.50 149 GLY A CA 1
ATOM 1204 C C . GLY A 1 149 ? -17.345 8.998 15.712 1.00 70.50 149 GLY A C 1
ATOM 1205 O O . GLY A 1 149 ? -18.360 9.135 16.384 1.00 70.50 149 GLY A O 1
ATOM 1206 N N . ARG A 1 150 ? -17.230 9.503 14.476 1.00 63.22 150 ARG A N 1
ATOM 1207 C CA . ARG A 1 150 ? -18.318 10.209 13.774 1.00 63.22 150 ARG A CA 1
ATOM 1208 C C . ARG A 1 150 ? -19.415 9.281 13.258 1.00 63.22 150 ARG A C 1
ATOM 1210 O O . ARG A 1 150 ? -20.546 9.718 13.144 1.00 63.22 150 ARG A O 1
ATOM 1217 N N . ALA A 1 151 ? -19.095 8.032 12.927 1.00 60.25 151 ALA A N 1
ATOM 1218 C CA . ALA A 1 151 ? -20.075 7.059 12.440 1.00 60.25 151 ALA A CA 1
ATOM 1219 C C . ALA A 1 151 ? -20.931 6.430 13.560 1.00 60.25 151 ALA A C 1
ATOM 1221 O O . ALA A 1 151 ? -21.891 5.722 13.265 1.00 60.25 151 ALA A O 1
ATOM 1222 N N . ALA A 1 152 ? -20.554 6.634 14.827 1.00 57.16 152 ALA A N 1
ATOM 1223 C CA . ALA A 1 152 ? -21.251 6.118 16.006 1.00 57.16 152 ALA A CA 1
ATOM 1224 C C . ALA A 1 152 ? -22.120 7.168 16.733 1.00 57.16 152 ALA A C 1
ATOM 1226 O O . ALA A 1 152 ? -22.764 6.815 17.721 1.00 57.16 152 ALA A O 1
ATOM 1227 N N . ALA A 1 153 ? -22.113 8.424 16.272 1.00 46.31 153 ALA A N 1
ATOM 1228 C CA . ALA A 1 153 ? -22.899 9.548 16.792 1.00 46.31 153 ALA A CA 1
ATOM 1229 C C . ALA A 1 153 ? -24.016 9.918 15.808 1.00 46.31 153 ALA A C 1
ATOM 1231 O O . ALA A 1 153 ? -25.087 10.346 16.288 1.00 46.31 153 ALA A O 1
#

Mean predicted aligned error: 7.52 Å

Organism: Neobodo designis (NCBI:txid312471)

Secondary structure (DSSP, 8-state):
----S---GGGEEEEEPPTT-PPTT--TTS---SEEEEE------SS--HHHHHHHHHHHHHH-HHHHHTTHHHHHTT--HHHHHHHHHHHHHHHHHHHTTSHHHHHHHHHHHHHHHHHHGGG--SHHHHHHHHHHHHHHHHHHHHHHHHHT-

Sequence (153 aa):
GMCHGDLTLSNVLIQRGPSGGRPPGFLPDEAPADMRIVLIDFLDSFVETPLADMAKLCQDLVYGWTVRSLGPSASSAHLDLTRVYMSYGLAYDALMRRFGHHEWFKRYFRFFFVVNQLRVLQYCKSADDREYLFASAREQYALWRVEVGRAAA

Foldseek 3Di:
DADLQQQAPVQKDKDADPPPDDDPDDDDPDDDDSIDIDGDDRDDDPDGDVLLNLLNHCCCLVVVVVCVVCPCVNVVVVDPVVVVNVVSPVVNVVVCVVPVVDPCCLLPNLVSNLVVLVVCLVVDPDPVSNVVSVVVSVVSVVVNVVSVVVVVD

InterPro domains:
  IPR011009 Protein kinase-like domain superfamily [SSF56112] (2-92)

pLDDT: mean 84.7, std 14.55, range [46.31, 97.38]

Solvent-accessible surface area (backbone atoms only — not comparable to full-atom values): 8792 Å² total; per-residue (Å²): 84,85,50,48,49,51,38,36,70,90,32,52,44,78,47,66,46,61,95,90,52,85,70,92,89,70,69,92,85,67,78,82,58,62,61,41,83,45,79,52,75,74,38,91,48,98,69,57,29,52,46,50,27,51,26,38,35,43,42,34,42,75,67,35,46,66,64,62,72,42,49,76,57,40,66,75,63,69,61,60,59,67,63,51,52,54,52,25,46,53,52,46,52,48,52,45,70,75,41,55,82,40,67,72,40,65,73,43,34,48,57,38,32,27,54,45,42,61,64,47,47,82,70,45,88,47,70,66,57,32,51,52,47,50,54,50,28,52,52,42,46,55,52,39,52,54,56,54,58,62,75,75,111